Protein AF-A0AA36JG75-F1 (afdb_monomer)

Mean predicted aligned error: 9.34 Å

Sequence (171 aa):
MSDAESSASGDSSSSRSRSRGRAEIAVGCVVEIHGLEKSVELNGQEGVAVSCSAGRWAVLLRDEARKVSVPSEQLRRRQLGPQEVRLRFCNVPEGYDSALMRQELEDECFGEDAVLSVVHDTENHHCYITAASQAKARQIVLNFDGRRLERLGPGLLPESCLRQNVKLEWL

Nearest PDB structures (foldseek):
  5ohq-assembly1_A  TM=8.601E-01  e=1.011E-03  Homo sapiens
  6er0-assembly1_A  TM=7.842E-01  e=1.462E-03  Homo sapiens
  2e70-assembly1_A  TM=6.838E-01  e=3.253E-03  Homo sapiens
  4qvz-assembly1_A  TM=3.864E-01  e=2.392E-03  Homo sapiens
  7u32-assembly1_A  TM=5.741E-01  e=5.916E+00  Visna/maedi virus EV1 KV1772

Structure (mmCIF, N/CA/C/O backbone):
data_AF-A0AA36JG75-F1
#
_entry.id   AF-A0AA36JG75-F1
#
loop_
_atom_site.group_PDB
_atom_site.id
_atom_site.type_symbol
_atom_site.label_atom_id
_atom_site.label_alt_id
_atom_site.label_comp_id
_atom_site.label_asym_id
_atom_site.label_entity_id
_atom_site.label_seq_id
_atom_site.pdbx_PDB_ins_code
_atom_site.Cartn_x
_atom_site.Cartn_y
_atom_site.Cartn_z
_atom_site.occupancy
_atom_site.B_iso_or_equiv
_atom_site.auth_seq_id
_atom_site.auth_comp_id
_atom_site.auth_asym_id
_atom_site.auth_atom_id
_atom_site.pdbx_PDB_model_num
ATOM 1 N N . MET A 1 1 ? -58.122 -1.341 -40.941 1.00 52.06 1 MET A N 1
ATOM 2 C CA . MET A 1 1 ? -57.080 -2.202 -40.352 1.00 52.06 1 MET A CA 1
ATOM 3 C C . MET A 1 1 ? -56.010 -1.252 -39.876 1.00 52.06 1 MET A C 1
ATOM 5 O O . MET A 1 1 ? -55.424 -0.566 -40.701 1.00 52.06 1 MET A O 1
ATOM 9 N N . SER A 1 2 ? -55.953 -1.072 -38.563 1.00 61.91 2 SER A N 1
ATOM 10 C CA . SER A 1 2 ? -55.263 0.022 -37.889 1.00 61.91 2 SER A CA 1
ATOM 11 C C . SER A 1 2 ? -54.305 -0.615 -36.897 1.00 61.91 2 SER A C 1
ATOM 13 O O . SER A 1 2 ? -54.770 -1.149 -35.895 1.00 61.91 2 SER A O 1
ATOM 15 N N . ASP A 1 3 ? -53.008 -0.571 -37.180 1.00 58.62 3 ASP A N 1
ATOM 16 C CA . ASP A 1 3 ? -51.976 -1.021 -36.251 1.00 58.62 3 ASP A CA 1
ATOM 17 C C . ASP A 1 3 ? -51.224 0.210 -35.743 1.00 58.62 3 ASP A C 1
ATOM 19 O O . ASP A 1 3 ? -50.622 0.966 -36.505 1.00 58.62 3 ASP A O 1
ATOM 23 N N . ALA A 1 4 ? -51.365 0.451 -34.440 1.00 63.84 4 ALA A N 1
ATOM 24 C CA . ALA A 1 4 ? -50.738 1.531 -33.699 1.00 63.84 4 ALA A CA 1
ATOM 25 C C . ALA A 1 4 ? -49.549 0.954 -32.920 1.00 63.84 4 ALA A C 1
ATOM 27 O O . ALA A 1 4 ? -49.732 0.285 -31.902 1.00 63.84 4 ALA A O 1
ATOM 28 N N . GLU A 1 5 ? -48.328 1.205 -33.392 1.00 64.75 5 GLU A N 1
ATOM 29 C CA . GLU A 1 5 ? -47.109 0.842 -32.670 1.00 64.75 5 GLU A CA 1
ATOM 30 C C . GLU A 1 5 ? -46.821 1.859 -31.559 1.00 64.75 5 GLU A C 1
ATOM 32 O O . GLU A 1 5 ? -46.575 3.043 -31.793 1.00 64.75 5 GLU A O 1
ATOM 37 N N . SER A 1 6 ? -46.872 1.375 -30.320 1.00 64.38 6 SER A N 1
ATOM 38 C CA . SER A 1 6 ? -46.555 2.129 -29.110 1.00 64.38 6 SER A CA 1
ATOM 39 C C . SER A 1 6 ? -45.062 2.011 -28.804 1.00 64.38 6 SER A C 1
ATOM 41 O O . SER A 1 6 ? -44.591 0.956 -28.391 1.00 64.38 6 SER A O 1
ATOM 43 N N . SER A 1 7 ? -44.315 3.101 -28.986 1.00 68.00 7 SER A N 1
ATOM 44 C CA . SER A 1 7 ? -42.928 3.223 -28.523 1.00 68.00 7 SER A CA 1
ATOM 45 C C . SER A 1 7 ? -42.903 3.721 -27.078 1.00 68.00 7 SER A C 1
ATOM 47 O O . SER A 1 7 ? -43.269 4.862 -26.804 1.00 68.00 7 SER A O 1
ATOM 49 N N . ALA A 1 8 ? -42.473 2.865 -26.150 1.00 62.97 8 ALA A N 1
ATOM 50 C CA . ALA A 1 8 ? -42.211 3.234 -24.762 1.00 62.97 8 ALA A CA 1
ATOM 51 C C . ALA A 1 8 ? -40.698 3.386 -24.547 1.00 62.97 8 ALA A C 1
ATOM 53 O O . ALA A 1 8 ? -39.962 2.404 -24.464 1.00 62.97 8 ALA A O 1
ATOM 54 N N . SER A 1 9 ? -40.240 4.634 -24.460 1.00 64.31 9 SER A N 1
ATOM 55 C CA . SER A 1 9 ? -38.864 4.998 -24.120 1.00 64.31 9 SER A CA 1
ATOM 56 C C . SER A 1 9 ? -38.697 4.987 -22.600 1.00 64.31 9 SER A C 1
ATOM 58 O O . SER A 1 9 ? -39.205 5.864 -21.903 1.00 64.31 9 SER A O 1
ATOM 60 N N . GLY A 1 10 ? -38.021 3.967 -22.073 1.00 51.97 10 GLY A N 1
ATOM 61 C CA . GLY A 1 10 ? -37.674 3.864 -20.656 1.00 51.97 10 GLY A CA 1
ATOM 62 C C . GLY A 1 10 ? -36.386 4.620 -20.339 1.00 51.97 10 GLY A C 1
ATOM 63 O O . GLY A 1 10 ? -35.299 4.051 -20.424 1.00 51.97 10 GLY A O 1
ATOM 64 N N . ASP A 1 11 ? -36.505 5.888 -19.949 1.00 45.34 11 ASP A N 1
ATOM 65 C CA . ASP A 1 11 ? -35.393 6.693 -19.437 1.00 45.34 11 ASP A CA 1
ATOM 66 C C . ASP A 1 11 ? -34.982 6.202 -18.038 1.00 45.34 11 ASP A C 1
ATOM 68 O O . ASP A 1 11 ? -35.554 6.564 -17.006 1.00 45.34 11 ASP A O 1
ATOM 72 N N . SER A 1 12 ? -33.971 5.332 -18.003 1.00 53.28 12 SER A N 1
ATOM 73 C CA . SER A 1 12 ? -33.343 4.855 -16.770 1.00 53.28 12 SER A CA 1
ATOM 74 C C . SER A 1 12 ? -32.414 5.937 -16.227 1.00 53.28 12 SER A C 1
ATOM 76 O O . SER A 1 12 ? -31.196 5.900 -16.398 1.00 53.28 12 SER A O 1
ATOM 78 N N . SER A 1 13 ? -33.015 6.924 -15.568 1.00 48.81 13 SER A N 1
ATOM 79 C CA . SER A 1 13 ? -32.318 7.961 -14.813 1.00 48.81 13 SER A CA 1
ATOM 80 C C . SER A 1 13 ? -31.539 7.323 -13.661 1.00 48.81 13 SER A C 1
ATOM 82 O O . SER A 1 13 ? -32.060 7.121 -12.563 1.00 48.81 13 SER A O 1
ATOM 84 N 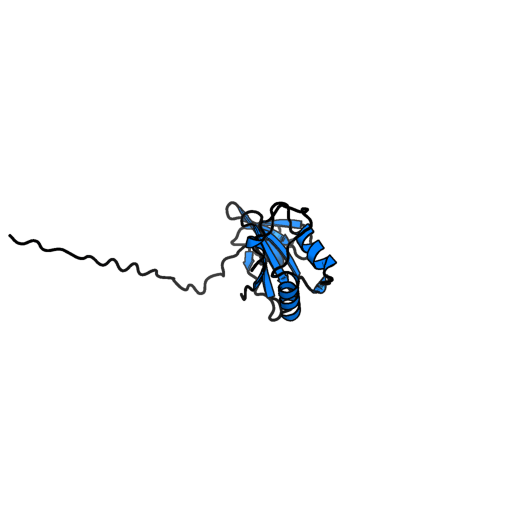N . SER A 1 14 ? -30.271 6.982 -13.905 1.00 46.91 14 SER A N 1
ATOM 85 C CA . SER A 1 14 ? -29.323 6.570 -12.873 1.00 46.91 14 SER A CA 1
ATOM 86 C C . SER A 1 14 ? -29.027 7.765 -11.970 1.00 46.91 14 SER A C 1
ATOM 88 O O . SER A 1 14 ? -28.073 8.520 -12.182 1.00 46.91 14 SER A O 1
ATOM 90 N N . SER A 1 15 ? -29.881 7.940 -10.967 1.00 43.25 15 SER A N 1
ATOM 91 C CA . SER A 1 15 ? -29.710 8.838 -9.835 1.00 43.25 15 SER A CA 1
ATOM 92 C C . SER A 1 15 ? -28.458 8.435 -9.063 1.00 43.25 15 SER A C 1
ATOM 94 O O . SER A 1 15 ? -28.513 7.747 -8.046 1.00 43.25 15 SER A O 1
ATOM 96 N N . ARG A 1 16 ? -27.293 8.869 -9.556 1.00 46.66 16 ARG A N 1
ATOM 97 C CA . ARG A 1 16 ? -26.044 8.916 -8.796 1.00 46.66 16 ARG A CA 1
ATOM 98 C C . ARG A 1 16 ? -26.224 9.994 -7.743 1.00 46.66 16 ARG A C 1
ATOM 100 O O . ARG A 1 16 ? -25.808 11.138 -7.924 1.00 46.66 16 ARG A O 1
ATOM 107 N N . SER A 1 17 ? -26.925 9.618 -6.679 1.00 45.94 17 SER A N 1
ATOM 108 C CA . SER A 1 17 ? -27.054 10.394 -5.462 1.00 45.94 17 SER A CA 1
ATOM 109 C C . SER A 1 17 ? -25.639 10.681 -4.985 1.00 45.94 17 SER A C 1
ATOM 111 O O . SER A 1 17 ? -24.948 9.820 -4.447 1.00 45.94 17 SER A O 1
ATOM 113 N N . ARG A 1 18 ? -25.169 11.896 -5.271 1.00 44.81 18 ARG A N 1
ATOM 114 C CA . ARG A 1 18 ? -23.940 12.450 -4.718 1.00 44.81 18 ARG A CA 1
ATOM 115 C C . ARG A 1 18 ? -24.230 12.786 -3.263 1.00 44.81 18 ARG A C 1
ATOM 117 O O . ARG A 1 18 ? -24.188 13.948 -2.864 1.00 44.81 18 ARG A O 1
ATOM 124 N N . SER A 1 19 ? -24.516 11.767 -2.451 1.00 46.12 19 SER A N 1
ATOM 125 C CA . SER A 1 19 ? -24.127 11.845 -1.057 1.00 46.12 19 SER A CA 1
ATOM 126 C C . SER A 1 19 ? -22.669 12.269 -1.103 1.00 46.12 19 SER A C 1
ATOM 128 O O . SER A 1 19 ? -21.852 11.591 -1.732 1.00 46.12 19 SER A O 1
ATOM 130 N N . ARG A 1 20 ? -22.339 13.404 -0.487 1.00 46.44 20 ARG A N 1
ATOM 131 C CA . ARG A 1 20 ? -20.964 13.772 -0.112 1.00 46.44 20 ARG A CA 1
ATOM 132 C C . ARG A 1 20 ? -20.485 12.787 0.967 1.00 46.44 20 ARG A C 1
ATOM 134 O O . ARG A 1 20 ? -20.154 13.160 2.083 1.00 46.44 20 ARG A O 1
ATOM 141 N N . GLY A 1 21 ? -20.658 11.513 0.643 1.00 42.25 21 GLY A N 1
ATOM 142 C CA . GLY A 1 21 ? -20.773 10.360 1.497 1.00 42.25 21 GLY A CA 1
ATOM 143 C C . GLY A 1 21 ? -19.398 9.778 1.661 1.00 42.25 21 GLY A C 1
ATOM 144 O O . GLY A 1 21 ? -18.577 9.840 0.747 1.00 42.25 21 GLY A O 1
ATOM 145 N N . ARG A 1 22 ? -19.165 9.286 2.871 1.00 56.00 22 ARG A N 1
ATOM 146 C CA . ARG A 1 22 ? -18.007 8.506 3.293 1.00 56.00 22 ARG A CA 1
ATOM 147 C C . ARG A 1 22 ? -17.353 7.826 2.086 1.00 56.00 22 ARG A C 1
ATOM 149 O O . ARG A 1 22 ? -17.960 6.946 1.484 1.00 56.00 22 ARG A O 1
ATOM 156 N N . ALA A 1 23 ? -16.169 8.304 1.698 1.00 67.44 23 ALA A N 1
ATOM 157 C CA . ALA A 1 23 ? -15.441 7.724 0.581 1.00 67.44 23 ALA A CA 1
ATOM 158 C C . ALA A 1 23 ? -15.289 6.223 0.845 1.00 67.44 23 ALA A C 1
ATOM 160 O O . ALA A 1 23 ? -14.792 5.838 1.905 1.00 67.44 23 ALA A O 1
ATOM 161 N N . GLU A 1 24 ? -15.767 5.403 -0.089 1.00 87.62 24 GLU A N 1
ATOM 162 C CA . GLU A 1 24 ? -15.738 3.953 0.047 1.00 87.62 24 GLU A CA 1
ATOM 163 C C . GLU A 1 24 ? -14.288 3.488 0.252 1.00 87.62 24 GLU A C 1
ATOM 165 O O . GLU A 1 24 ? -13.343 3.997 -0.373 1.00 87.62 24 GLU A O 1
ATOM 170 N N . ILE A 1 25 ? -14.104 2.583 1.212 1.00 92.94 25 ILE A N 1
ATOM 171 C CA . ILE A 1 25 ? -12.806 1.970 1.481 1.00 92.94 25 ILE A CA 1
ATOM 172 C C . ILE A 1 25 ? -12.570 0.937 0.384 1.00 92.94 25 ILE A C 1
ATOM 174 O O . ILE A 1 25 ? -13.455 0.155 0.058 1.00 92.94 25 ILE A O 1
ATOM 178 N N . ALA A 1 26 ? -11.368 0.945 -0.178 1.00 93.44 26 ALA A N 1
ATOM 179 C CA . ALA A 1 26 ? -10.927 -0.002 -1.187 1.00 93.44 26 ALA A CA 1
ATOM 180 C C . ALA A 1 26 ? -9.564 -0.562 -0.776 1.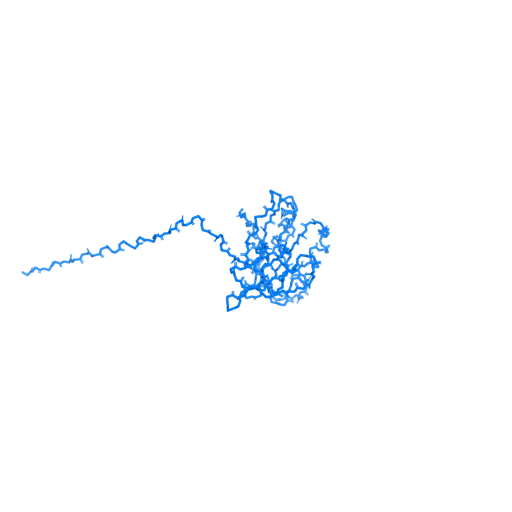00 93.44 26 ALA A C 1
ATOM 182 O O . ALA A 1 26 ? -8.843 0.067 0.005 1.00 93.44 26 ALA A O 1
ATOM 183 N N . VAL A 1 27 ? -9.186 -1.713 -1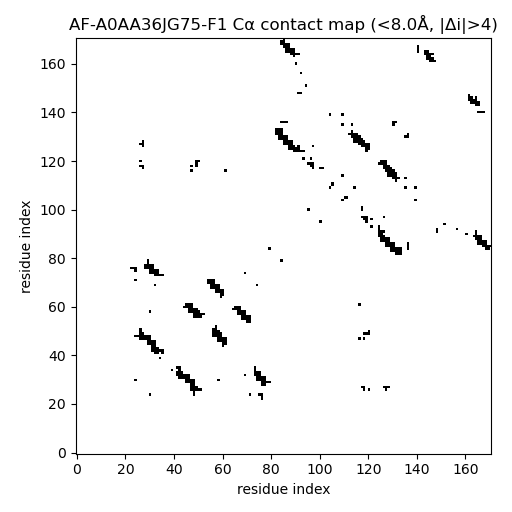.332 1.00 94.31 27 VAL A N 1
ATOM 184 C CA . VAL A 1 27 ? -7.832 -2.261 -1.168 1.00 94.31 27 VAL A CA 1
ATOM 185 C C . VAL A 1 27 ? -6.802 -1.206 -1.572 1.00 94.31 27 VAL A C 1
ATOM 187 O O . VAL A 1 27 ? -7.039 -0.434 -2.497 1.00 94.31 27 VAL A O 1
ATOM 190 N N . GLY A 1 28 ? -5.698 -1.102 -0.837 1.00 93.88 28 GLY A N 1
ATOM 191 C CA . GLY A 1 28 ? -4.661 -0.089 -1.022 1.00 93.88 28 GLY A CA 1
ATOM 192 C C . GLY A 1 28 ? -4.992 1.293 -0.444 1.00 93.88 28 GLY A C 1
ATOM 193 O O . GLY A 1 28 ? -4.148 2.184 -0.502 1.00 93.88 28 GLY A O 1
ATOM 194 N N . CYS A 1 29 ? -6.195 1.526 0.099 1.00 94.19 29 CYS A N 1
ATOM 195 C CA . CYS A 1 29 ? -6.493 2.784 0.791 1.00 94.19 29 CYS A CA 1
ATOM 196 C C . CYS A 1 29 ? -5.762 2.849 2.132 1.00 94.19 29 CYS A C 1
ATOM 198 O O . CYS A 1 29 ? -5.818 1.900 2.914 1.00 94.19 29 CYS A O 1
ATOM 200 N N . VAL A 1 30 ? -5.169 4.007 2.428 1.00 94.56 30 VAL A N 1
ATOM 201 C CA . VAL A 1 30 ? -4.719 4.325 3.785 1.00 94.56 30 VAL A CA 1
ATOM 202 C C . VAL A 1 30 ? -5.954 4.588 4.645 1.00 94.56 30 VAL A C 1
ATOM 204 O O . VAL A 1 30 ? -6.852 5.344 4.258 1.00 94.56 30 VAL A O 1
ATOM 207 N N . VAL A 1 31 ? -6.025 3.925 5.790 1.00 96.25 31 VAL A N 1
ATOM 208 C CA . VAL A 1 31 ? -7.150 3.979 6.722 1.00 96.25 31 VAL A CA 1
ATOM 209 C C . VAL A 1 31 ? -6.649 4.233 8.136 1.00 96.25 31 VAL A C 1
ATOM 211 O O . VAL A 1 31 ? -5.547 3.834 8.499 1.00 96.25 31 VAL A O 1
ATOM 214 N N . GLU A 1 32 ? -7.487 4.883 8.927 1.00 96.62 32 GLU A N 1
ATOM 215 C CA . GLU A 1 32 ? -7.335 5.057 10.365 1.00 96.62 32 GLU A CA 1
ATOM 216 C C . GLU A 1 32 ? -8.406 4.221 11.066 1.00 96.62 32 GLU A C 1
ATOM 218 O O . GLU A 1 32 ? -9.583 4.241 10.677 1.00 96.62 32 GLU A O 1
ATOM 223 N N . ILE A 1 33 ? -7.990 3.475 12.083 1.00 97.50 33 ILE A N 1
ATOM 224 C CA . ILE A 1 33 ? -8.874 2.643 12.895 1.00 97.50 33 ILE A CA 1
ATOM 225 C C . ILE A 1 33 ? -9.504 3.503 13.992 1.00 97.50 33 ILE A C 1
ATOM 227 O O . ILE A 1 33 ? -8.818 4.279 14.653 1.00 97.50 33 ILE A O 1
ATOM 231 N N . HIS A 1 34 ? -10.810 3.371 14.215 1.00 97.69 34 HIS A N 1
ATOM 232 C CA . HIS A 1 34 ? -11.517 4.116 15.253 1.00 97.69 34 HIS A CA 1
ATOM 233 C C . HIS A 1 34 ? -12.711 3.346 15.826 1.00 97.69 34 HIS A C 1
ATOM 235 O O . HIS A 1 34 ? -13.295 2.486 15.175 1.00 97.69 34 HIS A O 1
ATOM 241 N N . GLY A 1 35 ? -13.153 3.719 17.030 1.00 97.06 35 GLY A N 1
ATOM 242 C CA . GLY A 1 35 ? -14.397 3.208 17.616 1.00 97.06 35 GLY A CA 1
ATOM 243 C C . GLY A 1 35 ? -14.383 1.721 17.990 1.00 97.06 35 GLY A C 1
ATOM 244 O O . GLY A 1 35 ? -15.452 1.133 18.144 1.00 97.06 35 GLY A O 1
ATOM 245 N N . LEU A 1 36 ? -13.209 1.097 18.128 1.00 97.44 36 LEU A N 1
ATOM 246 C CA . LEU A 1 36 ? -13.077 -0.230 18.730 1.00 97.44 36 LEU A CA 1
ATOM 247 C C . LEU A 1 36 ? -13.231 -0.129 20.249 1.00 97.44 36 LEU A C 1
ATOM 249 O O . LEU A 1 36 ? -12.487 0.602 20.895 1.00 97.44 36 LEU A O 1
ATOM 253 N N . GLU A 1 37 ? -14.158 -0.897 20.820 1.00 97.44 37 GLU A N 1
ATOM 254 C CA . GLU A 1 37 ? -14.374 -0.943 22.276 1.00 97.44 37 GLU A CA 1
ATOM 255 C C . GLU A 1 37 ? -13.478 -1.974 22.975 1.00 97.44 37 GLU A C 1
ATOM 257 O O . GLU A 1 37 ? -13.032 -1.757 24.096 1.00 97.44 37 GLU A O 1
ATOM 262 N N . LYS A 1 38 ? -13.206 -3.108 22.313 1.00 96.81 38 LYS A N 1
ATOM 263 C CA . LYS A 1 38 ? -12.429 -4.222 22.891 1.00 96.81 38 LYS A CA 1
ATOM 264 C C . LYS A 1 38 ? -10.917 -4.101 22.686 1.00 96.81 38 LYS A C 1
ATOM 266 O O . LYS A 1 38 ? -10.170 -4.764 23.393 1.00 96.81 38 LYS A O 1
ATOM 271 N N . SER A 1 39 ? -10.499 -3.292 21.717 1.00 96.62 39 SER A N 1
ATOM 272 C CA . SER A 1 39 ? -9.099 -3.111 21.313 1.00 96.62 39 SER A CA 1
ATOM 273 C C . SER A 1 39 ? -8.825 -1.624 21.134 1.00 96.62 39 SER A C 1
ATOM 275 O O . SER A 1 39 ? -8.609 -1.135 20.025 1.00 96.62 39 SER A O 1
ATOM 277 N N . VAL A 1 40 ? -8.956 -0.880 22.232 1.00 97.50 40 VAL A N 1
ATOM 278 C CA . VAL A 1 40 ? -8.853 0.585 22.237 1.00 97.50 40 VAL A CA 1
ATOM 279 C C . VAL A 1 40 ? -7.462 1.076 21.841 1.00 97.50 40 VAL A C 1
ATOM 281 O O . VAL A 1 40 ? -7.340 2.171 21.307 1.00 97.50 40 VAL A O 1
ATOM 284 N N . GLU A 1 41 ? -6.437 0.254 22.047 1.00 96.69 41 GLU A N 1
ATOM 285 C CA . GLU A 1 41 ? -5.047 0.492 21.661 1.00 96.69 41 GLU A CA 1
ATOM 286 C C . GLU A 1 41 ? -4.839 0.582 20.145 1.00 96.69 41 GLU A C 1
ATOM 288 O O . GLU A 1 41 ? -3.866 1.182 19.697 1.00 96.69 41 GLU A O 1
ATOM 293 N N . LEU A 1 42 ? -5.757 0.013 19.355 1.00 97.06 42 LEU A N 1
ATOM 294 C CA . LEU A 1 42 ? -5.737 0.118 17.897 1.00 97.06 42 LEU A CA 1
ATOM 295 C C . LEU A 1 42 ? -6.383 1.417 17.399 1.00 97.06 42 LEU A C 1
ATOM 297 O O . LEU A 1 42 ? -6.177 1.798 16.250 1.00 97.06 42 LEU A O 1
ATOM 301 N N . ASN A 1 43 ? -7.182 2.103 18.223 1.00 97.56 43 ASN A N 1
ATOM 302 C CA . ASN A 1 43 ? -7.827 3.344 17.803 1.00 97.56 43 ASN A CA 1
ATOM 303 C C . ASN A 1 43 ? -6.784 4.451 17.600 1.00 97.56 43 ASN A C 1
ATOM 305 O O . ASN A 1 43 ? -5.918 4.667 18.443 1.00 97.56 43 ASN A O 1
ATOM 309 N N . GLY A 1 44 ? -6.897 5.175 16.489 1.00 96.06 44 GLY A N 1
ATOM 310 C CA . GLY A 1 44 ? -5.932 6.185 16.055 1.00 96.06 44 GLY A CA 1
ATOM 311 C C . GLY A 1 44 ? -4.723 5.607 15.316 1.00 96.06 44 GLY A C 1
ATOM 312 O O . GLY A 1 44 ? -3.966 6.378 14.733 1.00 96.06 44 GLY A O 1
ATOM 313 N N . GLN A 1 45 ? -4.546 4.279 15.288 1.00 96.62 45 GLN A N 1
ATOM 314 C CA . GLN A 1 45 ? -3.513 3.665 14.459 1.00 96.62 45 GLN A CA 1
ATOM 315 C C . GLN A 1 45 ? -3.891 3.737 12.976 1.00 96.62 45 GLN A C 1
ATOM 317 O O . GLN A 1 45 ? -5.058 3.599 12.588 1.00 96.62 45 GLN A O 1
ATOM 322 N N . GLU A 1 46 ? -2.871 3.911 12.140 1.00 95.69 46 GLU A N 1
ATOM 323 C CA . GLU A 1 46 ? -3.005 3.926 10.691 1.00 95.69 46 GLU A CA 1
ATOM 324 C C . GLU A 1 46 ? -2.524 2.617 10.066 1.00 95.69 46 GLU A C 1
ATOM 326 O O . GLU A 1 46 ? -1.577 1.968 10.517 1.00 95.69 46 GLU A O 1
ATOM 331 N N . GLY A 1 47 ? -3.145 2.259 8.952 1.00 95.69 47 GLY A N 1
ATOM 332 C CA . GLY A 1 47 ? -2.727 1.128 8.146 1.00 95.69 47 GLY A CA 1
ATOM 333 C C . GLY A 1 47 ? -3.234 1.227 6.721 1.00 95.69 47 GLY A C 1
ATOM 334 O O . GLY A 1 47 ? -3.772 2.250 6.293 1.00 95.69 47 GLY A O 1
ATOM 335 N N . VAL A 1 48 ? -3.060 0.146 5.973 1.00 96.00 48 VAL A N 1
ATOM 336 C CA . VAL A 1 48 ? -3.552 0.033 4.601 1.00 96.00 48 VAL A CA 1
ATOM 337 C C . VAL A 1 48 ? -4.528 -1.124 4.501 1.00 96.00 48 VAL A C 1
ATOM 339 O O . VAL A 1 48 ? -4.245 -2.229 4.964 1.00 96.00 48 VAL A O 1
ATOM 342 N N . ALA A 1 49 ? -5.687 -0.867 3.901 1.00 96.62 49 ALA A N 1
ATOM 343 C CA . ALA A 1 49 ? -6.684 -1.890 3.623 1.00 96.62 49 ALA A CA 1
ATOM 344 C C . ALA A 1 49 ? -6.128 -2.911 2.614 1.00 96.62 49 ALA A C 1
ATOM 346 O O . ALA A 1 49 ? -5.695 -2.539 1.527 1.00 96.62 49 ALA A O 1
ATOM 347 N N . VAL A 1 50 ? -6.137 -4.194 2.970 1.00 95.50 50 VAL A N 1
ATOM 348 C CA . VAL A 1 50 ? -5.560 -5.293 2.176 1.00 95.50 50 VAL A CA 1
ATOM 349 C C . VAL A 1 50 ? -6.636 -6.109 1.474 1.00 95.50 50 VAL A C 1
ATOM 351 O O . VAL A 1 50 ? -6.492 -6.432 0.304 1.00 95.50 50 VAL A O 1
ATOM 354 N N . SER A 1 51 ? -7.716 -6.443 2.174 1.00 94.62 51 SER A N 1
ATOM 355 C CA . SER A 1 51 ? -8.840 -7.203 1.622 1.00 94.62 51 SER A CA 1
ATOM 356 C C . SER A 1 51 ? -10.089 -6.986 2.470 1.00 94.62 51 SER A C 1
ATOM 358 O O . SER A 1 51 ? -9.993 -6.522 3.610 1.00 94.62 51 SER A O 1
ATOM 360 N N . CYS A 1 52 ? -11.260 -7.314 1.926 1.00 94.31 52 CYS A N 1
ATOM 361 C CA . CYS A 1 52 ? -12.530 -7.277 2.645 1.00 94.31 52 CYS A CA 1
ATOM 362 C C . CYS A 1 52 ? -13.207 -8.642 2.551 1.00 94.31 52 CYS A C 1
ATOM 364 O O . CYS A 1 52 ? -13.421 -9.155 1.458 1.00 94.31 52 CYS A O 1
ATOM 366 N N . SER A 1 53 ? -13.563 -9.221 3.694 1.00 93.81 53 SER A N 1
ATOM 367 C CA . SER A 1 53 ? -14.307 -10.475 3.764 1.00 93.81 53 SER A CA 1
ATOM 368 C C . SER A 1 53 ? -15.413 -10.357 4.803 1.00 93.81 53 SER A C 1
ATOM 370 O O . SER A 1 53 ? -15.171 -9.945 5.939 1.00 93.81 53 SER A O 1
ATOM 372 N N . ALA A 1 54 ? -16.645 -10.675 4.398 1.00 92.81 54 ALA A N 1
ATOM 373 C CA . ALA A 1 54 ? -17.835 -10.621 5.252 1.00 92.81 54 ALA A CA 1
ATOM 374 C C . ALA A 1 54 ? -17.997 -9.286 6.022 1.00 92.81 54 ALA A C 1
ATOM 376 O O . ALA A 1 54 ? -18.314 -9.272 7.210 1.00 92.81 54 ALA A O 1
ATOM 377 N N . GLY A 1 55 ? -17.733 -8.152 5.358 1.00 91.25 55 GLY A N 1
ATOM 378 C CA . GLY A 1 55 ? -17.854 -6.809 5.951 1.00 91.25 55 GLY A CA 1
ATOM 379 C C . GLY A 1 55 ? -16.714 -6.410 6.898 1.00 91.25 55 GLY A C 1
ATOM 380 O O . GLY A 1 55 ? -16.743 -5.321 7.479 1.00 91.25 55 GLY A O 1
ATOM 381 N N . ARG A 1 56 ? -15.695 -7.263 7.049 1.00 96.06 56 ARG A N 1
ATOM 382 C CA . ARG A 1 56 ? -14.485 -6.978 7.820 1.00 96.06 56 ARG A CA 1
ATOM 383 C C . ARG A 1 56 ? -13.298 -6.794 6.891 1.00 96.06 56 ARG A C 1
ATOM 385 O O . ARG A 1 56 ? -13.017 -7.626 6.032 1.00 96.06 56 ARG A O 1
ATOM 392 N N . TRP A 1 57 ? -12.565 -5.722 7.119 1.00 97.25 57 TRP A N 1
ATOM 393 C CA . TRP A 1 57 ? -11.356 -5.385 6.398 1.00 97.25 57 TRP A CA 1
ATOM 394 C C . TRP A 1 57 ? -10.133 -5.945 7.110 1.00 97.25 57 TRP A C 1
ATOM 396 O O . TRP A 1 57 ? -9.964 -5.752 8.313 1.00 97.25 57 TRP A O 1
ATOM 406 N N . ALA A 1 58 ? -9.260 -6.610 6.363 1.00 96.62 58 ALA A N 1
ATOM 407 C CA . ALA A 1 58 ? -7.895 -6.854 6.796 1.00 96.62 58 ALA A CA 1
ATOM 408 C C . ALA A 1 58 ? -7.084 -5.571 6.579 1.00 96.62 58 ALA A C 1
ATOM 410 O O . ALA A 1 58 ? -6.998 -5.076 5.457 1.00 96.62 58 ALA A O 1
ATOM 411 N N . VAL A 1 59 ? -6.490 -5.035 7.638 1.00 96.81 59 VAL A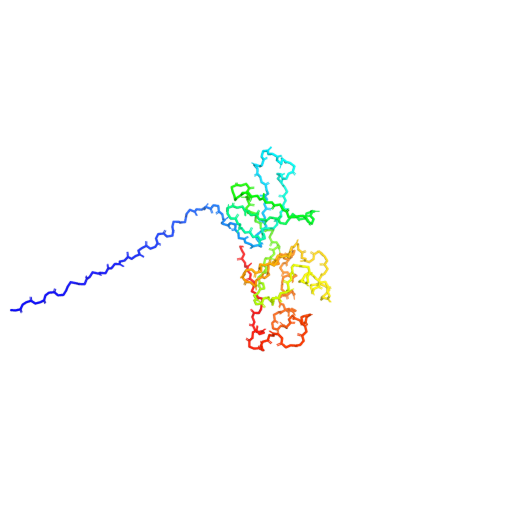 N 1
ATOM 412 C CA . VAL A 1 59 ? -5.663 -3.825 7.610 1.00 96.81 59 VAL A CA 1
ATOM 413 C C . VAL A 1 59 ? -4.246 -4.201 8.013 1.00 96.81 59 VAL A C 1
ATOM 415 O O . VAL A 1 59 ? -4.047 -4.788 9.074 1.00 96.81 59 VAL A O 1
ATOM 418 N N . LEU A 1 60 ? -3.264 -3.883 7.171 1.00 95.88 60 LEU A N 1
ATOM 419 C CA . LEU A 1 60 ? -1.847 -3.973 7.521 1.00 95.88 60 LEU A CA 1
ATOM 420 C C . LEU A 1 60 ? -1.450 -2.669 8.212 1.00 95.88 60 LEU A C 1
ATOM 422 O O . LEU A 1 60 ? -1.504 -1.614 7.579 1.00 95.88 60 LEU A O 1
ATOM 426 N N . LEU A 1 61 ? -1.106 -2.732 9.496 1.00 95.25 61 LEU A N 1
ATOM 427 C CA . LEU A 1 61 ? -0.721 -1.544 10.258 1.00 95.25 61 LEU A CA 1
ATOM 428 C C . LEU A 1 61 ? 0.616 -0.994 9.750 1.00 95.25 61 LEU A C 1
ATOM 430 O O . LEU A 1 61 ? 1.465 -1.743 9.270 1.00 95.25 61 LEU A O 1
ATOM 434 N N . ARG A 1 62 ? 0.784 0.331 9.802 1.00 88.06 62 ARG A N 1
ATOM 435 C CA . ARG A 1 62 ? 1.994 0.992 9.289 1.00 88.06 62 ARG A CA 1
ATOM 436 C C . ARG A 1 62 ? 3.211 0.713 10.173 1.00 88.06 62 ARG A C 1
ATOM 438 O O . ARG A 1 62 ? 4.266 0.368 9.654 1.00 88.06 62 ARG A O 1
ATOM 445 N N . ASP A 1 63 ? 3.033 0.838 11.484 1.00 86.25 63 ASP A N 1
ATOM 446 C CA . ASP A 1 63 ? 4.132 0.762 12.460 1.00 86.25 63 ASP A CA 1
ATOM 447 C C . ASP A 1 63 ? 4.398 -0.668 12.940 1.00 86.25 63 ASP A C 1
ATOM 449 O O . ASP A 1 63 ? 5.452 -0.987 13.484 1.00 86.25 63 ASP A O 1
ATOM 453 N N . GLU A 1 64 ? 3.430 -1.552 12.723 1.00 82.69 64 GLU A N 1
ATOM 454 C CA . GLU A 1 64 ? 3.483 -2.937 13.142 1.00 82.69 64 GLU A CA 1
ATOM 455 C C . GLU A 1 64 ? 3.251 -3.785 11.896 1.00 82.69 64 GLU A C 1
ATOM 457 O O . GLU A 1 64 ? 2.186 -3.700 11.292 1.00 82.69 64 GLU A O 1
ATOM 462 N N . ALA A 1 65 ? 4.205 -4.635 11.504 1.00 83.38 65 ALA A N 1
ATOM 463 C CA . ALA A 1 65 ? 4.076 -5.534 10.348 1.00 83.38 65 ALA A CA 1
ATOM 464 C C . ALA A 1 65 ? 3.044 -6.670 10.573 1.00 83.38 65 ALA A C 1
ATOM 466 O O . ALA A 1 65 ? 3.231 -7.809 10.145 1.00 83.38 65 ALA A O 1
ATOM 467 N N . ARG A 1 66 ? 1.948 -6.373 11.277 1.00 92.94 66 ARG A N 1
ATOM 468 C CA . ARG A 1 66 ? 0.835 -7.254 11.611 1.00 92.94 66 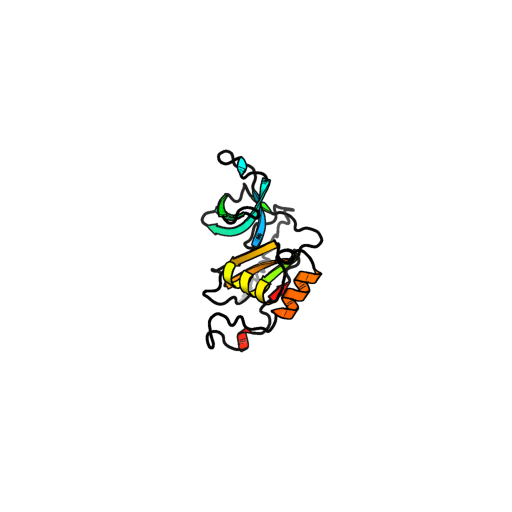ARG A CA 1
ATOM 469 C C . ARG A 1 66 ? -0.424 -6.823 10.865 1.00 92.94 66 ARG A C 1
ATOM 471 O O . ARG A 1 66 ? -0.683 -5.638 10.653 1.00 92.94 66 ARG A O 1
ATOM 478 N N . LYS A 1 67 ? -1.239 -7.812 10.504 1.00 95.00 67 LYS A N 1
ATOM 479 C CA . LYS A 1 67 ? -2.572 -7.599 9.935 1.00 95.00 67 LYS A CA 1
ATOM 480 C C . LYS A 1 67 ? -3.625 -7.699 11.036 1.00 95.00 67 LYS A C 1
ATOM 482 O O . LYS A 1 67 ? -3.589 -8.633 11.833 1.00 95.00 67 LYS A O 1
ATOM 487 N N . VAL A 1 68 ? -4.581 -6.779 11.045 1.00 96.88 68 VAL A N 1
ATOM 488 C CA . VAL A 1 68 ? -5.731 -6.772 11.962 1.00 96.88 68 VAL A CA 1
ATOM 489 C C . VAL A 1 68 ? -7.040 -6.813 11.178 1.00 96.88 68 VAL A C 1
ATOM 491 O O . VAL A 1 68 ? -7.110 -6.320 10.057 1.00 96.88 68 VAL A O 1
ATOM 494 N N . SER A 1 69 ? -8.082 -7.424 11.745 1.00 97.19 69 SER A N 1
ATOM 495 C CA . SER A 1 69 ? -9.407 -7.508 11.117 1.00 97.19 69 SER A CA 1
ATOM 496 C C . SER A 1 69 ? -10.362 -6.505 11.759 1.00 97.19 69 SER A C 1
ATOM 498 O O . SER A 1 69 ? -10.696 -6.653 12.936 1.00 97.19 69 SER A O 1
ATOM 500 N N . VAL A 1 70 ? -10.843 -5.526 10.993 1.00 97.56 70 VAL A N 1
ATOM 501 C CA . VAL A 1 70 ? -11.642 -4.393 11.490 1.00 97.56 70 VAL A CA 1
ATOM 502 C C . VAL A 1 70 ? -12.938 -4.243 10.674 1.00 97.56 70 VAL A C 1
ATOM 504 O O . VAL A 1 70 ? -12.883 -4.271 9.446 1.00 97.56 70 VAL A O 1
ATOM 507 N N . PRO A 1 71 ? -14.117 -4.100 11.303 1.00 96.81 71 PRO A N 1
ATOM 508 C CA . PRO A 1 71 ? -15.365 -3.743 10.625 1.00 96.81 71 PRO A CA 1
ATOM 509 C C . PRO A 1 71 ? -15.254 -2.450 9.818 1.00 96.81 71 PRO A C 1
ATOM 511 O O . PRO A 1 71 ? -14.573 -1.507 10.219 1.00 96.81 71 PRO A O 1
ATOM 514 N N . SER A 1 72 ? -15.985 -2.373 8.708 1.00 95.44 72 SER A N 1
ATOM 515 C CA . SER A 1 72 ? -15.987 -1.182 7.851 1.00 95.44 72 SER A CA 1
ATOM 516 C C . SER A 1 72 ? -16.408 0.103 8.577 1.00 95.44 72 SER A C 1
ATOM 518 O O . SER A 1 72 ? -15.849 1.166 8.314 1.00 95.44 72 SER A O 1
ATOM 520 N N . GLU A 1 73 ? -17.347 0.030 9.528 1.00 95.50 73 GLU A N 1
ATOM 521 C CA . GLU A 1 73 ? -17.814 1.197 10.277 1.00 95.50 73 GLU A CA 1
ATOM 522 C C . GLU A 1 73 ? -16.760 1.795 11.218 1.00 95.50 73 GLU A C 1
ATOM 524 O O . GLU A 1 73 ? -16.854 2.985 11.530 1.00 95.50 73 GLU A O 1
ATOM 529 N N . GLN A 1 74 ? -15.770 0.990 11.612 1.00 96.88 74 GLN A N 1
ATOM 530 C CA . GLN A 1 74 ? -14.646 1.329 12.495 1.00 96.88 74 GLN A CA 1
ATOM 531 C C . GLN A 1 74 ? -13.387 1.722 11.715 1.00 96.88 74 GLN A C 1
ATOM 533 O O . GLN A 1 74 ? -12.305 1.871 12.283 1.00 96.88 74 GLN A O 1
ATOM 538 N N . LEU A 1 75 ? -13.522 1.891 10.401 1.00 96.69 75 LEU A N 1
ATOM 539 C CA . LEU A 1 75 ? -12.472 2.408 9.551 1.00 96.69 75 LEU A CA 1
ATOM 540 C C . LEU A 1 75 ? -12.880 3.749 8.959 1.00 96.69 75 LEU A C 1
ATOM 542 O O . LEU A 1 75 ? -13.992 3.960 8.461 1.00 96.69 75 LEU A O 1
ATOM 546 N N . ARG A 1 76 ? -11.914 4.659 8.950 1.00 95.69 76 ARG A N 1
ATOM 547 C CA . ARG A 1 76 ? -12.001 5.922 8.236 1.00 95.69 76 ARG A CA 1
ATOM 548 C C . ARG A 1 76 ? -10.906 5.954 7.192 1.00 95.69 76 ARG A C 1
ATOM 550 O O . ARG A 1 76 ? -9.731 5.845 7.518 1.00 95.69 76 ARG A O 1
ATOM 557 N N . ARG A 1 77 ? -11.279 6.146 5.927 1.00 93.81 77 ARG A N 1
ATOM 558 C CA . ARG A 1 77 ? -10.296 6.414 4.878 1.00 93.81 77 ARG A CA 1
ATOM 559 C C . ARG A 1 77 ? -9.553 7.708 5.203 1.00 93.81 77 ARG A C 1
ATOM 561 O O . ARG A 1 77 ? -10.177 8.762 5.335 1.00 93.81 77 ARG A O 1
ATOM 568 N N . ARG A 1 78 ? -8.231 7.616 5.308 1.00 93.31 78 ARG A N 1
ATOM 569 C CA . ARG A 1 78 ? -7.352 8.770 5.461 1.00 93.31 78 ARG A CA 1
ATOM 570 C C . ARG A 1 78 ? -7.195 9.446 4.099 1.00 93.31 78 ARG A C 1
ATOM 572 O O . ARG A 1 78 ? -7.076 8.778 3.070 1.00 93.31 78 ARG A O 1
ATOM 579 N N . GLN A 1 79 ? -7.197 10.775 4.089 1.00 90.38 79 GLN A N 1
ATOM 580 C CA . GLN A 1 79 ? -6.729 11.520 2.926 1.00 90.38 79 GL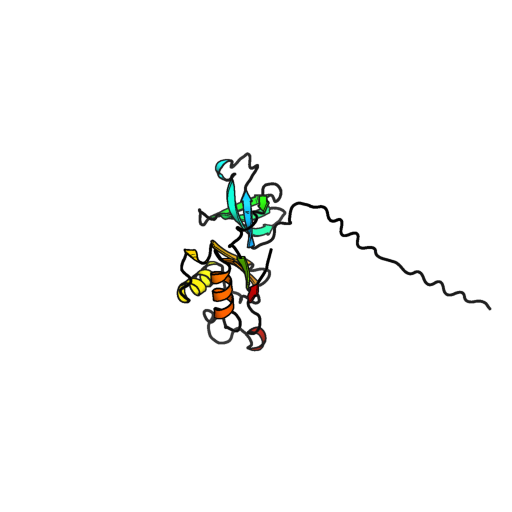N A CA 1
ATOM 581 C C . GLN A 1 79 ? -5.203 11.454 2.882 1.00 90.38 79 GLN A C 1
ATOM 583 O O . GLN A 1 79 ? -4.538 11.712 3.887 1.00 90.38 79 GLN A O 1
ATOM 588 N N . LEU A 1 80 ? -4.668 11.080 1.722 1.00 88.69 80 LEU A N 1
ATOM 589 C CA . LEU A 1 80 ? -3.233 11.114 1.482 1.00 88.69 80 LEU A CA 1
ATOM 590 C C . LEU A 1 80 ? -2.719 12.547 1.657 1.00 88.69 80 LEU A C 1
ATOM 592 O O . LEU A 1 80 ? -3.432 13.516 1.383 1.00 88.69 80 LEU A O 1
ATOM 596 N N . GLY A 1 81 ? -1.490 12.679 2.150 1.00 88.94 81 GLY A N 1
ATOM 597 C CA . GLY A 1 81 ? -0.827 13.975 2.239 1.00 88.94 81 GLY A CA 1
ATOM 598 C C . GLY A 1 81 ? -0.709 14.642 0.860 1.00 88.94 81 GLY A C 1
ATOM 599 O O . GLY A 1 81 ? -0.732 13.958 -0.159 1.00 88.94 81 GLY A O 1
ATOM 600 N N . PRO A 1 82 ? -0.504 15.969 0.791 1.00 89.00 82 PRO A N 1
ATOM 601 C CA . PRO A 1 82 ? -0.453 16.708 -0.478 1.00 89.00 82 PRO A CA 1
ATOM 602 C C . PRO A 1 82 ? 0.674 16.255 -1.420 1.00 89.00 82 PRO A C 1
ATOM 604 O O . PRO A 1 82 ? 0.658 16.577 -2.603 1.00 89.00 82 PRO A O 1
ATOM 607 N N . GLN A 1 83 ? 1.672 15.550 -0.885 1.00 91.12 83 GLN A N 1
ATOM 608 C CA . GLN A 1 83 ? 2.791 14.997 -1.641 1.00 91.12 83 GLN A CA 1
ATOM 609 C C . GLN A 1 83 ? 2.637 13.494 -1.895 1.00 91.12 83 GLN A C 1
ATOM 611 O O . GLN A 1 83 ? 3.252 12.974 -2.821 1.00 91.12 83 GLN A O 1
ATOM 616 N N . GLU A 1 84 ? 1.828 12.794 -1.101 1.00 93.31 84 GLU A N 1
ATOM 617 C CA . GLU A 1 84 ? 1.684 11.346 -1.191 1.00 93.31 84 GLU A CA 1
ATOM 618 C C . GLU A 1 84 ? 0.873 10.980 -2.439 1.00 93.31 84 GLU A C 1
ATOM 620 O O . GLU A 1 84 ? -0.164 11.577 -2.729 1.00 93.31 84 GLU A O 1
ATOM 625 N N . VAL A 1 85 ? 1.336 9.982 -3.189 1.00 93.12 85 VAL A N 1
ATOM 626 C CA . VAL A 1 85 ? 0.684 9.552 -4.433 1.00 93.12 85 VAL A CA 1
ATOM 627 C C . VAL A 1 85 ? 0.466 8.056 -4.399 1.00 93.12 85 VAL A C 1
ATOM 629 O O . VAL A 1 85 ? 1.381 7.290 -4.098 1.00 93.12 85 VAL A O 1
ATOM 632 N N . ARG A 1 86 ? -0.743 7.632 -4.760 1.00 92.81 86 ARG A N 1
ATOM 633 C CA . ARG A 1 86 ? -1.065 6.222 -4.909 1.00 92.81 86 ARG A CA 1
ATOM 634 C C . ARG A 1 86 ? -0.853 5.768 -6.351 1.00 92.81 86 ARG A C 1
ATOM 636 O O . ARG A 1 86 ? -1.279 6.402 -7.312 1.00 92.81 86 ARG A O 1
ATOM 643 N N . LEU A 1 87 ? -0.195 4.632 -6.488 1.00 94.00 87 LEU A N 1
ATOM 644 C CA . LEU A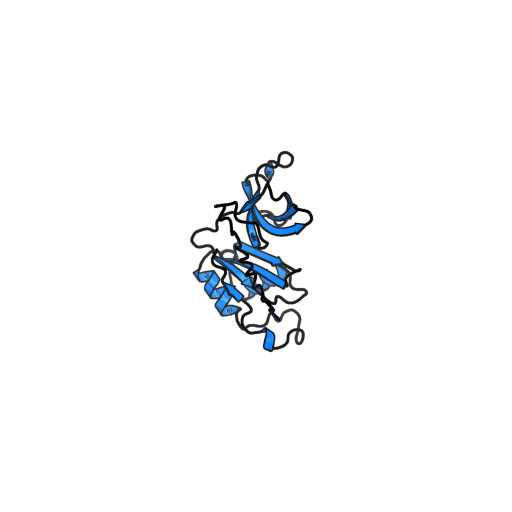 1 87 ? 0.041 3.932 -7.737 1.00 94.00 87 LEU A CA 1
ATOM 645 C C . LEU A 1 87 ? -0.725 2.617 -7.709 1.00 94.00 87 LEU A C 1
ATOM 647 O O . LEU A 1 87 ? -0.798 1.960 -6.667 1.00 94.00 87 LEU A O 1
ATOM 651 N N . ARG A 1 88 ? -1.256 2.217 -8.863 1.00 93.62 88 ARG A N 1
ATOM 652 C CA . ARG A 1 88 ? -1.787 0.877 -9.083 1.00 93.62 88 ARG A CA 1
ATOM 653 C C . ARG A 1 88 ? -0.986 0.199 -10.181 1.00 93.62 88 ARG A C 1
ATOM 655 O O . ARG A 1 88 ? -1.029 0.603 -11.339 1.00 93.62 88 ARG A O 1
ATOM 662 N N . PHE A 1 89 ? -0.296 -0.857 -9.806 1.00 91.88 89 PHE A N 1
ATOM 663 C CA . PHE A 1 89 ? 0.317 -1.801 -10.715 1.00 91.88 89 PHE A CA 1
ATOM 664 C C . PHE A 1 89 ? -0.751 -2.810 -11.126 1.00 91.88 89 PHE A C 1
ATOM 666 O O . PHE A 1 89 ? -1.427 -3.387 -10.274 1.00 91.88 89 PHE A O 1
ATOM 673 N N . CYS A 1 90 ? -0.931 -2.977 -12.426 1.00 88.88 90 CYS A N 1
ATOM 674 C CA . CYS A 1 90 ? -1.817 -3.954 -13.035 1.00 88.88 90 CYS A CA 1
ATOM 675 C C . CYS A 1 90 ? -1.001 -5.142 -13.552 1.00 88.88 90 CYS A C 1
ATOM 677 O O . CYS A 1 90 ? 0.193 -5.006 -13.814 1.00 88.88 90 CYS A O 1
ATOM 679 N N . ASN A 1 91 ? -1.665 -6.285 -13.743 1.00 86.38 91 ASN A N 1
ATOM 680 C CA . ASN A 1 91 ? -1.060 -7.507 -14.286 1.00 86.38 91 ASN A CA 1
ATOM 681 C C . ASN A 1 91 ? 0.113 -8.029 -13.440 1.00 86.38 91 ASN A C 1
ATOM 683 O O . ASN A 1 91 ? 1.107 -8.518 -13.979 1.00 86.3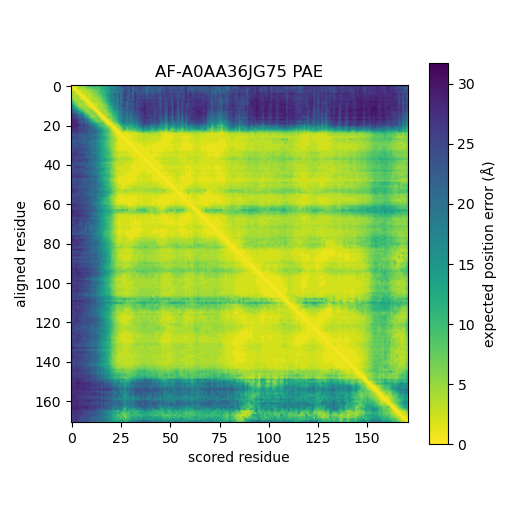8 91 ASN A O 1
ATOM 687 N N . VAL A 1 92 ? 0.015 -7.906 -12.115 1.00 88.12 92 VAL A N 1
ATOM 688 C CA . VAL A 1 92 ? 1.026 -8.460 -11.213 1.00 88.12 92 VAL A CA 1
ATOM 689 C C . VAL A 1 92 ? 0.950 -9.991 -11.302 1.00 88.12 92 VAL A C 1
ATOM 691 O O . VAL A 1 92 ? -0.136 -10.546 -11.110 1.00 88.12 92 VAL A O 1
ATOM 694 N N . PRO A 1 93 ? 2.053 -10.687 -11.642 1.00 85.00 93 PRO A N 1
ATOM 695 C CA . PRO A 1 93 ? 1.993 -12.119 -11.885 1.00 85.00 93 PRO A CA 1
ATOM 696 C C . PRO A 1 93 ? 1.597 -12.907 -10.634 1.00 85.00 93 PRO A C 1
ATOM 698 O O . PRO A 1 93 ? 1.864 -12.505 -9.501 1.00 85.00 93 PRO A O 1
ATOM 701 N N . GLU A 1 94 ? 0.991 -14.072 -10.846 1.00 83.88 94 GLU A N 1
ATOM 702 C CA . GLU A 1 94 ? 0.694 -15.003 -9.762 1.00 83.88 94 GLU A CA 1
ATOM 703 C C . GLU A 1 94 ? 1.987 -15.431 -9.049 1.00 83.88 94 GLU A C 1
ATOM 705 O O . GLU A 1 94 ? 3.010 -15.673 -9.684 1.00 83.88 94 GLU A O 1
ATOM 710 N N . GLY A 1 95 ? 1.952 -15.486 -7.718 1.00 84.75 95 GLY A N 1
ATOM 711 C CA . GLY A 1 95 ? 3.132 -15.760 -6.896 1.00 84.75 95 GLY A CA 1
ATOM 712 C C . GLY A 1 95 ? 3.935 -14.520 -6.494 1.00 84.75 95 GLY A C 1
ATOM 713 O O . GLY A 1 95 ? 4.752 -14.629 -5.584 1.00 84.75 95 GLY A O 1
ATOM 714 N N . TYR A 1 96 ? 3.680 -13.339 -7.077 1.00 87.56 96 TYR A N 1
ATOM 715 C CA . TYR A 1 96 ? 4.117 -12.092 -6.442 1.00 87.56 96 TYR A CA 1
ATOM 716 C C . TYR A 1 96 ? 3.296 -11.836 -5.181 1.00 87.56 96 TYR A C 1
ATOM 718 O O . TYR A 1 96 ? 2.093 -12.084 -5.127 1.00 87.56 96 TYR A O 1
ATOM 726 N N . ASP A 1 97 ? 3.945 -11.291 -4.164 1.00 90.75 97 ASP A N 1
ATOM 727 C CA . ASP A 1 97 ? 3.297 -10.777 -2.971 1.00 90.75 97 ASP A CA 1
ATOM 728 C C . ASP A 1 97 ? 3.831 -9.377 -2.634 1.00 90.75 97 ASP A C 1
ATOM 730 O O . ASP A 1 97 ? 4.676 -8.809 -3.336 1.00 90.75 97 ASP A O 1
ATOM 734 N N . SER A 1 98 ? 3.312 -8.787 -1.555 1.00 91.94 98 SER A N 1
ATOM 735 C CA . SER A 1 98 ? 3.783 -7.484 -1.076 1.00 91.94 98 SER A CA 1
ATOM 736 C C . SER A 1 98 ? 5.280 -7.470 -0.741 1.00 91.94 98 SER A C 1
ATOM 738 O O . SER A 1 98 ? 5.888 -6.405 -0.821 1.00 91.94 98 SER A O 1
ATOM 740 N N . ALA A 1 99 ? 5.864 -8.600 -0.330 1.00 90.81 99 ALA A N 1
ATOM 741 C CA . ALA A 1 99 ? 7.267 -8.677 0.061 1.00 90.81 99 ALA A CA 1
ATOM 742 C C . ALA A 1 99 ? 8.175 -8.688 -1.173 1.00 90.81 99 ALA A C 1
ATOM 744 O O . ALA A 1 99 ? 9.089 -7.873 -1.252 1.00 90.81 99 ALA A O 1
ATOM 745 N N . LEU A 1 100 ? 7.865 -9.515 -2.173 1.00 91.25 100 LEU A N 1
ATOM 746 C CA . LEU A 1 100 ? 8.582 -9.544 -3.447 1.00 91.25 100 LEU A CA 1
ATOM 747 C C . LEU A 1 100 ? 8.492 -8.202 -4.172 1.00 91.25 100 LEU A C 1
ATOM 749 O O . LEU A 1 100 ? 9.503 -7.703 -4.649 1.00 91.25 100 LEU A O 1
ATOM 753 N N . MET A 1 101 ? 7.315 -7.567 -4.202 1.00 91.44 101 MET A N 1
ATOM 754 C CA . MET A 1 101 ? 7.183 -6.235 -4.801 1.00 91.44 101 MET A CA 1
ATOM 755 C C . MET A 1 101 ? 8.005 -5.178 -4.052 1.00 91.44 101 MET A C 1
ATOM 757 O O . MET A 1 101 ? 8.585 -4.291 -4.673 1.00 91.44 101 MET A O 1
ATOM 761 N N . ARG A 1 102 ? 8.075 -5.260 -2.718 1.00 91.62 102 ARG A N 1
ATOM 762 C CA . ARG A 1 102 ? 8.932 -4.368 -1.930 1.00 91.62 102 ARG A CA 1
ATOM 763 C C . ARG A 1 102 ? 10.413 -4.600 -2.254 1.00 91.62 102 ARG A C 1
ATOM 765 O O . ARG A 1 102 ? 11.122 -3.628 -2.475 1.00 91.62 102 ARG A O 1
ATOM 772 N N . GLN A 1 103 ? 10.836 -5.853 -2.393 1.00 90.75 103 GLN A N 1
ATOM 773 C CA . GLN A 1 103 ? 12.202 -6.191 -2.790 1.00 90.75 103 GLN A CA 1
ATOM 774 C C . GLN A 1 103 ? 12.555 -5.666 -4.194 1.00 90.75 103 GLN A C 1
ATOM 776 O O . GLN A 1 103 ? 13.661 -5.181 -4.400 1.00 90.75 103 GLN A O 1
ATOM 781 N N . GLU A 1 104 ? 11.622 -5.702 -5.154 1.00 90.88 104 GLU A N 1
ATOM 782 C CA . GLU A 1 104 ? 11.841 -5.075 -6.470 1.00 90.88 104 GLU A CA 1
ATOM 783 C C . GLU A 1 104 ? 12.081 -3.569 -6.361 1.00 90.88 104 GLU A C 1
ATOM 785 O O . GLU A 1 104 ? 12.942 -3.021 -7.040 1.00 90.88 104 GLU A O 1
ATOM 790 N N . LEU A 1 105 ? 11.320 -2.881 -5.509 1.00 91.75 105 LEU A N 1
ATOM 791 C CA . LEU A 1 105 ? 11.505 -1.447 -5.288 1.00 91.75 105 LEU A CA 1
ATOM 792 C C . LEU A 1 105 ? 12.867 -1.158 -4.634 1.00 91.75 105 LEU A C 1
ATOM 794 O O . LEU A 1 105 ? 13.545 -0.208 -5.024 1.00 91.75 105 LEU A O 1
ATOM 798 N N . GLU A 1 106 ? 13.282 -1.981 -3.674 1.00 90.69 106 GLU A N 1
ATOM 799 C CA . GLU A 1 106 ? 14.578 -1.859 -2.998 1.00 90.69 106 GLU A CA 1
ATOM 800 C C . GLU A 1 106 ? 15.758 -2.086 -3.955 1.00 90.69 106 GLU A C 1
ATOM 802 O O . GLU A 1 106 ? 16.692 -1.280 -3.970 1.00 90.69 106 GLU A O 1
ATOM 807 N N . ASP A 1 107 ? 15.697 -3.121 -4.798 1.00 88.75 107 ASP A N 1
ATOM 808 C CA . ASP A 1 107 ? 16.761 -3.452 -5.758 1.00 88.75 107 ASP A CA 1
ATOM 809 C C . ASP A 1 107 ? 16.907 -2.388 -6.863 1.00 88.75 107 ASP A C 1
ATOM 811 O O . ASP A 1 107 ? 17.998 -2.171 -7.389 1.00 88.75 107 ASP A O 1
ATOM 815 N N . GLU A 1 108 ? 15.838 -1.642 -7.151 1.00 89.81 108 GLU A N 1
ATOM 816 C CA . GLU A 1 108 ? 15.850 -0.458 -8.022 1.00 89.81 108 GLU A CA 1
ATOM 817 C C . GLU A 1 108 ? 16.265 0.834 -7.282 1.00 89.81 108 GLU A C 1
ATOM 819 O O . GLU A 1 108 ? 16.132 1.944 -7.807 1.00 89.81 108 GLU A O 1
ATOM 824 N N . CYS A 1 109 ? 16.778 0.703 -6.055 1.00 88.38 109 CYS A N 1
ATOM 825 C CA . CYS A 1 109 ? 17.266 1.780 -5.195 1.00 88.38 109 CYS A CA 1
ATOM 826 C C . CYS A 1 109 ? 16.209 2.843 -4.836 1.00 88.38 109 CYS A C 1
ATOM 828 O O . CYS A 1 109 ? 16.545 4.000 -4.547 1.00 88.38 109 CYS A O 1
ATOM 830 N N . PHE A 1 110 ? 14.926 2.475 -4.793 1.00 85.50 110 PHE A N 1
ATOM 831 C CA . PHE A 1 110 ? 13.913 3.294 -4.134 1.00 85.50 110 PHE A CA 1
ATOM 832 C C . PHE A 1 110 ? 14.059 3.097 -2.622 1.00 85.50 110 PHE A C 1
ATOM 834 O O . PHE A 1 110 ? 13.541 2.134 -2.074 1.00 85.50 110 PHE A O 1
ATOM 841 N N . GLY A 1 111 ? 14.810 3.984 -1.958 1.00 82.25 111 GLY A N 1
ATOM 842 C CA . GLY A 1 111 ? 15.025 3.932 -0.504 1.00 82.25 111 GLY A CA 1
ATOM 843 C C . GLY A 1 111 ? 13.731 3.768 0.309 1.00 82.25 111 GLY A C 1
ATOM 844 O O . GLY A 1 111 ? 12.641 4.074 -0.175 1.00 82.25 111 GLY A O 1
ATOM 845 N N . GLU A 1 112 ? 13.846 3.306 1.558 1.00 82.94 112 GLU A N 1
ATOM 846 C CA . GLU A 1 112 ? 12.696 3.014 2.435 1.00 82.94 112 GLU A CA 1
ATOM 847 C C . GLU A 1 112 ? 11.756 4.219 2.638 1.00 82.94 112 GLU A C 1
ATOM 849 O O . GLU A 1 112 ? 10.561 4.063 2.874 1.00 82.94 112 GLU A O 1
ATOM 854 N N . ASP A 1 113 ? 12.276 5.436 2.484 1.00 89.00 113 ASP A N 1
ATOM 855 C CA . ASP A 1 113 ? 11.537 6.695 2.563 1.00 89.00 113 ASP A CA 1
ATOM 856 C C . ASP A 1 113 ? 10.702 7.002 1.308 1.00 89.00 113 ASP A C 1
ATOM 858 O O . ASP A 1 113 ? 9.812 7.853 1.339 1.00 89.00 113 ASP A O 1
ATOM 862 N N . ALA A 1 114 ? 10.962 6.328 0.186 1.00 89.88 114 ALA A N 1
ATOM 863 C CA . ALA A 1 114 ? 10.265 6.561 -1.073 1.00 89.88 114 ALA A CA 1
ATOM 864 C C . ALA A 1 114 ? 8.852 5.966 -1.086 1.00 89.88 114 ALA A C 1
ATOM 866 O O . ALA A 1 114 ? 7.970 6.507 -1.764 1.00 89.88 114 ALA A O 1
ATOM 867 N N . VAL A 1 115 ? 8.637 4.864 -0.360 1.00 91.56 115 VAL A N 1
ATOM 868 C CA . VAL A 1 115 ? 7.410 4.064 -0.405 1.00 91.56 115 VAL A CA 1
ATOM 869 C C . VAL A 1 115 ? 6.867 3.835 0.999 1.00 91.56 115 VAL A C 1
ATOM 871 O O . VAL A 1 115 ? 7.428 3.101 1.801 1.00 91.56 115 VAL A O 1
ATOM 874 N N . LEU A 1 116 ? 5.702 4.415 1.264 1.00 90.88 116 LEU A N 1
ATOM 875 C CA . LEU A 1 116 ? 5.023 4.335 2.554 1.00 90.88 116 LEU A CA 1
ATOM 876 C C . LEU A 1 116 ? 4.296 3.001 2.751 1.00 90.88 116 LEU A C 1
ATOM 878 O O . LEU A 1 116 ? 4.111 2.551 3.878 1.00 90.88 116 LEU A O 1
ATOM 882 N N . SER A 1 117 ? 3.836 2.374 1.666 1.00 92.69 117 SER A N 1
ATOM 883 C CA . SER A 1 117 ? 3.114 1.103 1.742 1.00 92.69 117 SER A CA 1
ATOM 884 C C . SER A 1 117 ? 3.086 0.359 0.415 1.00 92.69 117 SER A C 1
ATOM 886 O O . SER A 1 117 ? 2.953 0.991 -0.633 1.00 92.69 117 SER A O 1
ATOM 888 N N . VAL A 1 118 ? 3.079 -0.975 0.486 1.00 94.12 118 VAL A N 1
ATOM 889 C CA . VAL A 1 118 ? 2.922 -1.884 -0.659 1.00 94.12 118 VAL A CA 1
ATOM 890 C C . VAL A 1 118 ? 1.886 -2.956 -0.318 1.00 94.12 118 VAL A C 1
ATOM 892 O O . VAL A 1 118 ? 2.060 -3.720 0.635 1.00 94.12 118 VAL A O 1
ATOM 895 N N . VAL A 1 119 ? 0.804 -3.031 -1.089 1.00 94.94 119 VAL A N 1
ATOM 896 C CA . VAL A 1 119 ? -0.287 -3.993 -0.883 1.00 94.94 119 VAL A CA 1
ATOM 897 C C . VAL A 1 119 ? -0.580 -4.738 -2.173 1.00 94.94 119 VAL A C 1
ATOM 899 O O . VAL A 1 119 ? -1.051 -4.137 -3.134 1.00 94.94 119 VAL A O 1
ATOM 902 N N . HIS A 1 120 ? -0.347 -6.049 -2.165 1.00 93.56 120 HIS A N 1
ATOM 903 C CA . HIS A 1 120 ? -0.761 -6.929 -3.247 1.00 93.56 120 HIS A CA 1
ATOM 904 C C . HIS A 1 120 ? -2.192 -7.434 -3.024 1.00 93.56 120 HIS A C 1
ATOM 906 O O . HIS A 1 120 ? -2.515 -8.012 -1.985 1.00 93.56 120 HIS A O 1
ATOM 912 N N . ASP A 1 121 ? -3.030 -7.195 -4.021 1.00 93.00 121 ASP A N 1
ATOM 913 C CA . ASP A 1 121 ? -4.380 -7.709 -4.177 1.00 93.00 121 ASP A CA 1
ATOM 914 C C . ASP A 1 121 ? -4.316 -8.935 -5.089 1.00 93.00 121 ASP A C 1
ATOM 916 O O . ASP A 1 121 ? -4.305 -8.827 -6.318 1.00 93.00 121 ASP A O 1
ATOM 920 N N . THR A 1 122 ? -4.228 -10.105 -4.458 1.00 88.75 122 THR A N 1
ATOM 921 C CA . THR A 1 122 ? -4.106 -11.394 -5.144 1.00 88.75 122 THR A CA 1
ATOM 922 C C . THR A 1 122 ? -5.341 -11.745 -5.962 1.00 88.75 122 THR A C 1
ATOM 924 O O . THR A 1 122 ? -5.220 -12.482 -6.931 1.00 88.7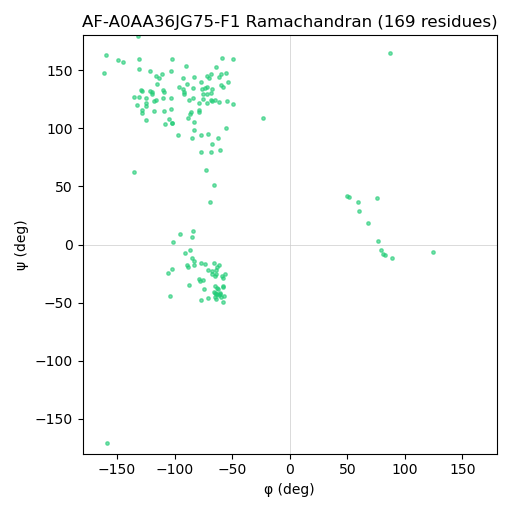5 122 THR A O 1
ATOM 927 N N . GLU A 1 123 ? -6.520 -11.243 -5.585 1.00 88.44 123 GLU A N 1
ATOM 928 C CA . GLU A 1 123 ? -7.774 -11.549 -6.282 1.00 88.44 123 GLU A CA 1
ATOM 929 C C . GLU A 1 123 ? -7.856 -10.812 -7.619 1.00 88.44 123 GLU A C 1
ATOM 931 O O . GLU A 1 123 ? -8.313 -11.369 -8.614 1.00 88.44 123 GLU A O 1
ATOM 936 N N . ASN A 1 124 ? -7.384 -9.563 -7.652 1.00 89.62 124 ASN A N 1
ATOM 937 C CA . ASN A 1 124 ? -7.432 -8.725 -8.849 1.00 89.62 124 ASN A CA 1
ATOM 938 C C . ASN A 1 124 ? -6.094 -8.642 -9.598 1.00 89.62 124 ASN A C 1
ATOM 940 O O . ASN A 1 124 ? -6.004 -7.907 -10.580 1.00 89.62 124 ASN A O 1
ATOM 944 N N . HIS A 1 125 ? -5.054 -9.350 -9.141 1.00 89.88 125 HIS A N 1
ATOM 945 C CA . HIS A 1 125 ? -3.691 -9.263 -9.684 1.00 89.88 125 HIS A CA 1
ATOM 946 C C . HIS A 1 125 ? -3.184 -7.814 -9.772 1.00 89.88 125 HIS A C 1
ATOM 948 O O . HIS A 1 125 ? -2.569 -7.384 -10.758 1.00 89.88 125 HIS A O 1
ATOM 954 N N . HIS A 1 126 ? -3.491 -7.029 -8.740 1.00 92.94 126 HIS A N 1
ATOM 955 C CA . HIS A 1 126 ? -3.116 -5.624 -8.638 1.00 92.94 126 HIS A CA 1
ATOM 956 C C . HIS A 1 126 ? -2.166 -5.415 -7.469 1.00 92.94 126 HIS A C 1
ATOM 958 O O . HIS A 1 126 ? -2.332 -6.011 -6.413 1.00 92.94 126 HIS A O 1
ATOM 964 N N . CYS A 1 127 ? -1.213 -4.498 -7.600 1.00 93.94 127 CYS A N 1
ATOM 965 C CA . CYS A 1 127 ? -0.444 -4.022 -6.456 1.00 93.94 127 CYS A CA 1
ATOM 966 C C . CYS A 1 127 ? -0.635 -2.521 -6.275 1.00 93.94 127 CYS A C 1
ATOM 968 O O . CYS A 1 127 ? -0.489 -1.736 -7.207 1.00 93.94 127 CYS A O 1
ATOM 970 N N . TYR A 1 128 ? -0.960 -2.114 -5.057 1.00 95.12 128 TYR A N 1
ATOM 971 C CA . TYR A 1 128 ? -1.133 -0.723 -4.685 1.00 95.12 128 TYR A CA 1
ATOM 972 C C . TYR A 1 128 ? 0.084 -0.249 -3.910 1.00 95.12 128 TYR A C 1
ATOM 974 O O . TYR A 1 128 ? 0.470 -0.848 -2.906 1.00 95.12 128 TYR A O 1
ATOM 982 N N . ILE A 1 129 ? 0.676 0.842 -4.378 1.00 94.69 129 ILE A N 1
ATOM 983 C CA . ILE A 1 129 ? 1.854 1.449 -3.768 1.00 94.69 129 ILE A CA 1
ATOM 984 C C . ILE A 1 129 ? 1.507 2.881 -3.385 1.00 94.69 129 ILE A C 1
ATOM 986 O O . ILE A 1 129 ? 0.967 3.623 -4.199 1.00 94.69 129 ILE A O 1
ATOM 990 N N . THR A 1 130 ? 1.834 3.282 -2.160 1.00 95.00 130 THR A N 1
ATOM 991 C CA . THR A 1 130 ? 1.736 4.685 -1.738 1.00 95.00 130 THR A CA 1
ATOM 992 C C . THR A 1 130 ? 3.142 5.259 -1.698 1.00 95.00 130 THR A C 1
ATOM 994 O O . THR A 1 130 ? 3.932 4.905 -0.827 1.00 95.00 130 THR A O 1
ATOM 997 N N . ALA A 1 131 ? 3.469 6.122 -2.651 1.00 95.00 131 ALA A N 1
ATOM 998 C CA . ALA A 1 131 ? 4.740 6.827 -2.703 1.00 95.00 131 ALA A CA 1
ATOM 999 C C . ALA A 1 131 ? 4.705 8.068 -1.800 1.00 95.00 131 ALA A C 1
ATOM 1001 O O . ALA A 1 131 ? 3.687 8.758 -1.725 1.00 95.00 131 ALA A O 1
ATOM 1002 N N . ALA A 1 132 ? 5.829 8.384 -1.157 1.00 94.81 132 ALA A N 1
ATOM 1003 C CA . ALA A 1 132 ? 5.944 9.520 -0.238 1.00 94.81 132 ALA A CA 1
ATOM 1004 C C . ALA A 1 132 ? 5.915 10.892 -0.936 1.00 94.81 132 ALA A C 1
ATOM 1006 O O . ALA A 1 132 ? 5.618 11.907 -0.309 1.00 94.81 132 ALA A O 1
ATOM 1007 N N . SER A 1 133 ? 6.235 10.937 -2.234 1.00 94.88 133 SER A N 1
ATOM 1008 C CA . SER A 1 133 ? 6.178 12.160 -3.036 1.00 94.88 133 SER A CA 1
ATOM 1009 C C . SER A 1 133 ? 5.754 11.887 -4.477 1.00 94.88 133 SER A C 1
ATOM 1011 O O . SER A 1 133 ? 5.996 10.806 -5.025 1.00 94.88 133 SER A O 1
ATOM 1013 N N . GLN A 1 134 ? 5.229 12.914 -5.147 1.00 94.06 134 GLN A N 1
ATOM 1014 C CA . GLN A 1 134 ? 4.962 12.876 -6.584 1.00 94.06 134 GLN A CA 1
ATOM 1015 C C . GLN A 1 134 ? 6.224 12.575 -7.409 1.00 94.06 134 GLN A C 1
ATOM 1017 O O . GLN A 1 134 ? 6.147 11.874 -8.418 1.00 94.06 134 GLN A O 1
ATOM 1022 N N . ALA A 1 135 ? 7.386 13.089 -6.996 1.00 94.19 135 ALA A N 1
ATOM 1023 C CA . ALA A 1 135 ? 8.650 12.841 -7.684 1.00 94.19 135 ALA A CA 1
ATOM 1024 C C . ALA A 1 135 ? 9.030 11.353 -7.637 1.00 94.19 135 ALA A C 1
ATOM 1026 O O . ALA A 1 135 ? 9.320 10.765 -8.679 1.00 94.19 135 ALA A O 1
ATOM 1027 N N . LYS A 1 136 ? 8.937 10.725 -6.456 1.00 94.81 136 LYS A N 1
ATOM 1028 C CA . LYS A 1 136 ? 9.172 9.282 -6.290 1.00 94.81 136 LYS A CA 1
ATOM 1029 C C . LYS A 1 136 ? 8.156 8.457 -7.072 1.00 94.81 136 LYS A C 1
ATOM 1031 O O . LYS A 1 136 ? 8.545 7.535 -7.777 1.00 94.81 136 LYS A O 1
ATOM 1036 N N . ALA A 1 137 ? 6.880 8.839 -7.040 1.00 94.19 137 ALA A N 1
ATOM 1037 C CA . ALA A 1 137 ? 5.837 8.167 -7.810 1.00 94.19 137 ALA A CA 1
ATOM 1038 C C . ALA A 1 137 ? 6.140 8.152 -9.317 1.00 94.19 137 ALA A C 1
ATOM 1040 O O . ALA A 1 137 ? 6.025 7.116 -9.965 1.00 94.19 137 ALA A O 1
ATOM 1041 N N . ARG A 1 138 ? 6.587 9.287 -9.874 1.00 93.00 138 ARG A N 1
ATOM 1042 C CA . ARG A 1 138 ? 7.006 9.372 -11.282 1.00 93.00 138 ARG A CA 1
ATOM 1043 C C . ARG A 1 138 ? 8.221 8.502 -11.577 1.00 93.00 138 ARG A C 1
ATOM 1045 O O . ARG A 1 138 ? 8.231 7.844 -12.608 1.00 93.00 138 ARG A O 1
ATOM 1052 N N . GLN A 1 139 ? 9.222 8.491 -10.699 1.00 93.81 139 GLN A N 1
ATOM 1053 C CA . GLN A 1 139 ? 10.398 7.633 -10.868 1.00 93.81 139 GLN A CA 1
ATOM 1054 C C . GLN A 1 139 ? 10.014 6.148 -10.870 1.00 93.81 139 GLN A C 1
ATOM 1056 O O . GLN A 1 139 ? 10.466 5.417 -11.743 1.00 93.81 139 GLN A O 1
ATOM 1061 N N . ILE A 1 140 ? 9.128 5.725 -9.960 1.00 93.25 140 ILE A N 1
ATOM 1062 C CA . ILE A 1 140 ? 8.594 4.356 -9.925 1.00 93.25 140 ILE A CA 1
ATOM 1063 C C . ILE A 1 140 ? 7.903 4.028 -11.253 1.00 93.25 140 ILE A C 1
ATOM 1065 O O . ILE A 1 140 ? 8.214 3.021 -11.876 1.00 93.25 140 ILE A O 1
ATOM 1069 N N . VAL A 1 141 ? 7.015 4.898 -11.738 1.00 92.31 141 VAL A N 1
ATOM 1070 C CA . VAL A 1 141 ? 6.333 4.682 -13.024 1.00 92.31 141 VAL A CA 1
ATOM 1071 C C . VAL A 1 141 ? 7.336 4.576 -14.176 1.00 92.31 141 VAL A C 1
ATOM 1073 O O . VAL A 1 141 ? 7.221 3.661 -14.977 1.00 92.31 141 VAL A O 1
ATOM 1076 N N . LEU A 1 142 ? 8.335 5.460 -14.250 1.00 90.81 142 LEU A N 1
ATOM 1077 C CA . LEU A 1 142 ? 9.338 5.439 -15.322 1.00 90.81 142 LEU A CA 1
ATOM 1078 C C . LEU A 1 142 ? 10.221 4.185 -15.295 1.00 90.81 142 LEU A C 1
ATOM 1080 O O . LEU A 1 142 ? 10.592 3.696 -16.356 1.00 90.81 142 LEU A O 1
ATOM 1084 N N . ASN A 1 143 ? 10.555 3.677 -14.106 1.00 90.31 143 ASN A N 1
ATOM 1085 C CA . ASN A 1 143 ? 11.380 2.480 -13.975 1.00 90.31 143 ASN A CA 1
ATOM 1086 C C . ASN A 1 143 ? 10.595 1.196 -14.233 1.00 90.31 143 ASN A C 1
ATOM 1088 O O . ASN A 1 143 ? 11.193 0.246 -14.719 1.00 90.31 143 ASN A O 1
ATOM 1092 N N . PHE A 1 144 ? 9.299 1.144 -13.914 1.00 89.00 144 PHE A N 1
ATOM 1093 C CA . PHE A 1 144 ? 8.519 -0.097 -13.975 1.00 89.00 144 PHE A CA 1
ATOM 1094 C C . PHE A 1 144 ? 7.539 -0.186 -15.150 1.00 89.00 144 PHE A C 1
ATOM 1096 O O . PHE A 1 144 ? 7.192 -1.295 -15.560 1.00 89.00 144 PHE A O 1
ATOM 1103 N N . ASP A 1 145 ? 7.070 0.930 -15.711 1.00 86.06 145 ASP A N 1
ATOM 1104 C CA . ASP A 1 145 ? 6.168 0.874 -16.862 1.00 86.06 145 ASP A CA 1
ATOM 1105 C C . ASP A 1 145 ? 6.906 0.355 -18.102 1.00 86.06 145 ASP A C 1
ATOM 1107 O O . ASP A 1 145 ? 8.001 0.801 -18.439 1.00 86.06 145 ASP A O 1
ATOM 1111 N N . GLY A 1 146 ? 6.321 -0.634 -18.777 1.00 80.31 146 GLY A N 1
ATOM 1112 C CA . GLY A 1 146 ? 6.976 -1.318 -19.893 1.00 80.31 146 GLY A CA 1
ATOM 1113 C C . GLY A 1 146 ? 7.974 -2.409 -19.490 1.00 80.31 146 GLY A C 1
ATOM 1114 O O . GLY A 1 146 ? 8.439 -3.136 -20.371 1.00 80.31 146 GLY A O 1
ATOM 1115 N N . ARG A 1 147 ? 8.309 -2.557 -18.199 1.00 82.31 147 ARG A N 1
ATOM 1116 C CA . ARG A 1 147 ? 9.210 -3.613 -17.714 1.00 82.31 147 ARG A CA 1
ATOM 1117 C C . ARG A 1 147 ? 8.463 -4.882 -17.333 1.00 82.31 147 ARG A C 1
ATOM 1119 O O . ARG A 1 147 ? 7.292 -4.879 -16.944 1.00 82.31 147 ARG A O 1
ATOM 1126 N N . ARG A 1 148 ? 9.197 -5.987 -17.434 1.00 74.50 148 ARG A N 1
ATOM 1127 C CA . ARG A 1 148 ? 8.789 -7.297 -16.946 1.00 74.50 148 ARG A CA 1
ATOM 1128 C C . ARG A 1 148 ? 9.243 -7.462 -15.498 1.00 74.50 148 ARG A C 1
ATOM 1130 O O . ARG A 1 148 ? 10.366 -7.109 -15.159 1.00 74.50 148 ARG A O 1
ATOM 1137 N N . LEU A 1 149 ? 8.373 -8.022 -14.666 1.00 77.38 149 LEU A N 1
ATOM 1138 C CA . LEU A 1 149 ? 8.722 -8.478 -13.323 1.00 77.38 149 LEU A CA 1
ATOM 1139 C C . LEU A 1 149 ? 9.337 -9.882 -13.460 1.00 77.38 149 LEU A C 1
ATOM 1141 O O . LEU A 1 149 ? 8.625 -10.856 -13.706 1.00 77.38 149 LEU A O 1
ATOM 1145 N N . GLU A 1 150 ? 10.670 -9.968 -13.460 1.00 67.44 150 GLU A N 1
ATOM 1146 C CA . GLU A 1 150 ? 11.415 -11.148 -13.940 1.00 67.44 150 GLU A CA 1
ATOM 1147 C C . GLU A 1 150 ? 11.723 -12.206 -12.867 1.00 67.44 150 GLU A C 1
ATOM 1149 O O . GLU A 1 150 ? 12.171 -13.302 -13.214 1.00 67.44 150 GLU A O 1
ATOM 1154 N N . ARG A 1 151 ? 11.448 -11.958 -11.576 1.00 69.44 151 ARG A N 1
ATOM 1155 C CA . ARG A 1 151 ? 11.847 -12.894 -10.499 1.00 69.44 151 ARG A CA 1
ATOM 1156 C C . ARG A 1 151 ? 11.156 -14.250 -10.515 1.00 69.44 151 ARG A C 1
ATOM 1158 O O . ARG A 1 151 ? 11.655 -15.177 -9.887 1.00 69.44 151 ARG A O 1
ATOM 1165 N N . LEU A 1 152 ? 10.057 -14.406 -11.247 1.00 58.62 152 LEU A N 1
ATOM 1166 C CA . LEU A 1 152 ? 9.398 -15.708 -11.395 1.00 58.62 152 LEU A CA 1
ATOM 1167 C C . LEU A 1 152 ? 10.003 -16.578 -12.511 1.00 58.62 152 LEU A C 1
ATOM 1169 O O . LEU A 1 152 ? 9.502 -17.663 -12.794 1.00 58.62 152 LEU A O 1
ATOM 1173 N N . GLY A 1 153 ? 11.111 -16.139 -13.114 1.00 55.66 153 GLY A N 1
ATOM 1174 C CA . GLY A 1 153 ? 11.837 -16.886 -14.130 1.00 55.66 153 GLY A CA 1
ATOM 1175 C C . GLY A 1 153 ? 11.321 -16.651 -15.557 1.00 55.66 153 GLY A C 1
ATOM 1176 O O . GLY A 1 153 ? 10.238 -16.094 -15.784 1.00 55.66 153 GLY A O 1
ATOM 1177 N N . PRO A 1 154 ? 12.116 -17.043 -16.566 1.00 57.16 154 PRO A N 1
ATOM 1178 C CA . PRO A 1 154 ? 11.775 -16.825 -17.963 1.00 57.16 154 PRO A CA 1
ATOM 1179 C C . PRO A 1 154 ? 10.576 -17.690 -18.376 1.00 57.16 154 PRO A C 1
ATOM 1181 O O . PRO A 1 154 ? 10.613 -18.911 -18.278 1.00 57.16 154 PRO A O 1
ATOM 1184 N N . GLY A 1 155 ? 9.524 -17.052 -18.897 1.00 58.62 155 GLY A N 1
ATOM 1185 C CA . GLY A 1 155 ? 8.472 -17.724 -19.681 1.00 58.62 155 GLY A CA 1
ATOM 1186 C C . GLY A 1 155 ? 7.026 -17.565 -19.204 1.00 58.62 155 GLY A C 1
ATOM 1187 O O . GLY A 1 155 ? 6.126 -17.970 -19.928 1.00 58.62 155 GLY A O 1
ATOM 1188 N N . LEU A 1 156 ? 6.770 -16.942 -18.049 1.00 61.75 156 LEU A N 1
ATOM 1189 C CA . LEU A 1 156 ? 5.411 -16.924 -17.474 1.00 61.75 156 LEU A CA 1
ATOM 1190 C C . LEU A 1 156 ? 4.468 -15.818 -17.983 1.00 61.75 156 LEU A C 1
ATOM 1192 O O . LEU A 1 156 ? 3.271 -15.888 -17.727 1.00 61.75 156 LEU A O 1
ATOM 1196 N N . LEU A 1 157 ? 4.960 -14.810 -18.713 1.00 59.16 157 LEU A N 1
ATOM 1197 C CA . LEU A 1 157 ? 4.128 -13.702 -19.200 1.00 59.16 157 LEU A CA 1
ATOM 1198 C C . LEU A 1 157 ? 4.363 -13.445 -20.698 1.00 59.16 157 LEU A C 1
ATOM 1200 O O . LEU A 1 157 ? 5.521 -13.261 -21.088 1.00 59.16 157 LEU A O 1
ATOM 1204 N N . PRO A 1 158 ? 3.303 -13.413 -21.533 1.00 61.56 158 PRO A N 1
ATOM 1205 C CA . PRO A 1 158 ? 3.388 -13.000 -22.933 1.00 61.56 158 PRO A CA 1
ATOM 1206 C C . PRO A 1 158 ? 3.861 -11.544 -23.070 1.00 61.56 158 PRO A C 1
ATOM 1208 O O . PRO A 1 158 ? 3.448 -10.682 -22.295 1.00 61.56 158 PRO A O 1
ATOM 1211 N N . GLU A 1 159 ? 4.655 -11.232 -24.101 1.00 58.72 159 GLU A N 1
ATOM 1212 C CA . GLU A 1 159 ? 5.151 -9.863 -24.353 1.00 58.72 159 GLU A CA 1
ATOM 1213 C C . GLU A 1 159 ? 4.027 -8.829 -24.544 1.00 58.72 159 GLU A C 1
ATOM 1215 O O . GLU A 1 159 ? 4.190 -7.650 -24.227 1.00 58.72 159 GLU A O 1
ATOM 1220 N N . SER A 1 160 ? 2.851 -9.265 -25.005 1.00 52.69 160 SER A N 1
ATOM 1221 C CA . SER A 1 160 ? 1.668 -8.415 -25.174 1.00 52.69 160 SER A CA 1
ATOM 1222 C C . SER A 1 160 ? 1.132 -7.835 -23.862 1.00 52.69 160 SER A C 1
ATOM 1224 O O . SER A 1 160 ? 0.416 -6.837 -23.893 1.00 52.69 160 SER A O 1
ATOM 1226 N N . CYS A 1 161 ? 1.480 -8.427 -22.717 1.00 55.06 161 CYS A N 1
ATOM 1227 C CA . CYS A 1 161 ? 1.088 -7.949 -21.392 1.00 55.06 161 CYS A CA 1
ATOM 1228 C C . CYS A 1 161 ? 2.053 -6.899 -20.819 1.00 55.06 161 CYS A C 1
ATOM 1230 O O . CYS A 1 161 ? 1.787 -6.373 -19.748 1.00 55.06 161 CYS A O 1
ATOM 1232 N N . LEU A 1 162 ? 3.168 -6.587 -21.493 1.00 55.00 162 LEU A N 1
ATOM 1233 C CA . LEU A 1 162 ? 4.229 -5.742 -20.927 1.00 55.00 162 LEU A CA 1
ATOM 1234 C C . LEU A 1 162 ? 3.970 -4.232 -21.046 1.00 55.00 162 LEU A C 1
ATOM 1236 O O . LEU A 1 162 ? 4.640 -3.452 -20.379 1.00 55.00 162 LEU A O 1
ATOM 1240 N N . ARG A 1 163 ? 3.012 -3.785 -21.869 1.00 54.81 163 ARG A N 1
ATOM 1241 C CA . ARG A 1 163 ? 2.681 -2.353 -22.004 1.00 54.81 163 ARG A CA 1
ATOM 1242 C C . ARG A 1 163 ? 1.565 -1.966 -21.024 1.00 54.81 163 ARG A C 1
ATOM 1244 O O . ARG A 1 163 ? 0.506 -2.581 -21.060 1.00 54.81 163 ARG A O 1
ATOM 1251 N N . GLN A 1 164 ? 1.766 -0.889 -20.249 1.00 61.81 164 GLN A N 1
ATOM 1252 C CA . GLN A 1 164 ? 0.812 -0.298 -19.284 1.00 61.81 164 GLN A CA 1
ATOM 1253 C C . GLN A 1 164 ? 0.641 -1.059 -17.958 1.00 61.81 164 GLN A C 1
ATOM 1255 O O . GLN A 1 164 ? -0.468 -1.149 -17.419 1.00 61.81 164 GLN A O 1
ATOM 1260 N N . ASN A 1 165 ? 1.736 -1.577 -17.403 1.00 67.44 165 ASN A N 1
ATOM 1261 C CA . ASN A 1 165 ? 1.700 -2.281 -16.118 1.00 67.44 165 ASN A CA 1
ATOM 1262 C C . ASN A 1 165 ? 1.510 -1.340 -14.928 1.00 67.44 165 ASN A C 1
ATOM 1264 O O . ASN A 1 165 ? 1.121 -1.800 -13.860 1.00 67.44 165 ASN A O 1
ATOM 1268 N N . VAL A 1 166 ? 1.727 -0.031 -15.087 1.00 71.25 166 VAL A N 1
ATOM 1269 C CA . VAL A 1 166 ? 1.575 0.927 -13.987 1.00 71.25 166 VAL A CA 1
ATOM 1270 C C . VAL A 1 166 ? 0.604 2.037 -14.364 1.00 71.25 166 VAL A C 1
ATOM 1272 O O . VAL A 1 166 ? 0.806 2.775 -15.325 1.00 71.25 166 VAL A O 1
ATOM 1275 N N . LYS A 1 167 ? -0.458 2.186 -13.571 1.00 74.69 167 LYS A N 1
ATOM 1276 C CA . LYS A 1 167 ? -1.422 3.283 -13.665 1.00 74.69 167 LYS A CA 1
ATOM 1277 C C . LYS A 1 167 ? -1.266 4.208 -12.461 1.00 74.69 167 LYS A C 1
ATOM 1279 O O . LYS A 1 167 ? -1.339 3.782 -11.309 1.00 74.69 167 LYS A O 1
ATOM 1284 N N . LEU A 1 168 ? -1.072 5.495 -12.742 1.00 72.88 168 LEU A N 1
ATOM 1285 C CA . LEU A 1 168 ? -1.156 6.559 -11.741 1.00 72.88 168 LEU A CA 1
ATOM 1286 C C . LEU A 1 168 ? -2.620 6.763 -11.356 1.00 72.88 168 LEU A C 1
ATOM 1288 O O . LEU A 1 168 ? -3.444 7.084 -12.215 1.00 72.88 168 LEU A O 1
ATOM 1292 N N . GLU A 1 169 ? -2.935 6.609 -10.074 1.00 69.62 169 GLU A N 1
ATOM 1293 C CA . GLU A 1 169 ? -4.260 6.911 -9.545 1.00 69.62 169 GLU A CA 1
ATOM 1294 C C . GLU A 1 169 ? -4.180 8.174 -8.696 1.00 69.62 169 GLU A C 1
ATOM 1296 O O . GLU A 1 169 ? -3.693 8.174 -7.566 1.00 69.62 169 GLU A O 1
ATOM 1301 N N . TRP A 1 170 ? -4.659 9.273 -9.271 1.00 62.22 170 TRP A N 1
ATOM 1302 C CA . TRP A 1 170 ? -4.874 10.510 -8.534 1.00 62.22 170 TRP A CA 1
ATOM 1303 C C . TRP A 1 170 ? -6.185 10.360 -7.763 1.00 62.22 170 TRP A C 1
ATOM 1305 O O . TRP A 1 170 ? -7.242 10.190 -8.377 1.00 62.22 170 TRP A O 1
ATOM 1315 N N . LEU A 1 171 ? -6.094 10.344 -6.433 1.00 54.66 171 LEU A N 1
ATOM 1316 C CA . LEU A 1 171 ? -7.243 10.291 -5.528 1.00 54.66 171 LEU A CA 1
ATOM 1317 C C . LEU A 1 171 ? -7.688 11.688 -5.104 1.00 54.66 171 LEU A C 1
ATOM 1319 O O . LEU A 1 171 ? -6.803 12.550 -4.918 1.00 54.66 171 LEU A O 1
#

Foldseek 3Di:
DDDDDDDDDDDPPPPPPPPVDQDDADFLFKKAFADDPVCHVSHRFIFGFADDDPQWTFTQTQVDNDTDTHGPVRIHGDDDDPFKWKKKFAQQDPPDFQVLVVVVCVVVVCDPQQWSGWHQDNVRNMIMTIGNGPVSVVVCCVVQALDDPDPVHPDRDDSVPSHPRMDTDDD

pLDDT: mean 83.18, std 16.19, range [42.25, 97.69]

Solvent-accessible surface area (backbone atoms only — not comparable to full-atom values): 10253 Å² total; per-residue (Å²): 141,85,86,82,86,81,84,82,84,80,82,80,78,80,79,75,73,76,63,97,53,82,70,81,83,47,68,54,34,44,29,32,33,36,89,48,83,92,49,54,86,49,41,76,41,48,25,31,31,49,45,77,57,97,69,29,30,35,27,38,34,70,93,43,102,46,75,46,81,43,49,57,90,32,48,42,69,52,80,72,55,99,43,41,32,44,36,37,33,45,80,46,59,90,89,67,42,39,64,58,55,48,50,54,40,47,78,71,66,47,51,79,78,38,48,76,44,63,34,50,32,80,90,76,25,28,34,26,34,33,17,50,26,56,70,46,38,49,51,52,43,68,70,45,42,58,46,78,87,60,91,86,49,95,81,87,69,67,78,86,67,29,68,72,27,52,45,83,46,87,128

Radius of gyration: 20.92 Å; Cα contacts (8 Å, |Δi|>4): 275; chains: 1; bounding box: 74×34×63 Å

Organism: NCBI:txid2562239

Secondary structure (DSSP, 8-state):
----------------------PPP-TT-EEEE---SS-GGGTT-EEEEEEEETTEEEEEESSSS-EEEEEGGGEEEPPPPTT-EEEEE-SPPTT--HHHHHHHHHHTT--TTTEEEEEEETTTTEEEEEESSHHHHHHHHHHHTT----TT-TTSS-GGGSS--EEEE--